Protein AF-A0A7S2UPM8-F1 (afdb_monomer_lite)

Secondary structure (DSSP, 8-state):
--------SPPHHHHHHHHHHHS-HHHHHHHHHHHHHHHHSPPPHHHHHHHHHHHHH--SSS-HHHHHHHHHHHH-TTHHIIIIIHHHHHHHHHHHHHHT-

Structure (mmCIF, N/CA/C/O backbone):
data_AF-A0A7S2UPM8-F1
#
_entry.id   AF-A0A7S2UPM8-F1
#
loop_
_atom_site.group_PDB
_atom_site.id
_atom_site.type_symbol
_atom_site.label_atom_id
_atom_site.label_alt_id
_atom_site.label_comp_id
_atom_site.label_asym_id
_atom_site.label_entity_id
_atom_site.label_seq_id
_atom_site.pdbx_PDB_ins_code
_atom_site.Cartn_x
_atom_site.Cartn_y
_atom_site.Cartn_z
_atom_site.occupancy
_atom_site.B_iso_or_equiv
_atom_site.auth_seq_id
_atom_site.auth_comp_id
_atom_site.auth_asym_id
_atom_site.auth_atom_id
_atom_site.pdbx_PDB_model_num
ATOM 1 N N . GLU A 1 1 ? -9.040 -16.942 32.315 1.00 53.97 1 GLU A N 1
ATOM 2 C CA . GLU A 1 1 ? -9.659 -15.825 31.567 1.00 53.97 1 GLU A CA 1
ATOM 3 C C . GLU A 1 1 ? -9.701 -16.189 30.084 1.00 53.97 1 GLU A C 1
ATOM 5 O O . GLU A 1 1 ? -8.779 -16.852 29.622 1.00 53.97 1 GLU A O 1
ATOM 10 N N . LYS A 1 2 ? -10.781 -15.872 29.354 1.00 73.38 2 LYS A N 1
ATOM 11 C CA . LYS A 1 2 ? -10.902 -16.185 27.916 1.00 73.38 2 LYS A CA 1
ATOM 12 C C . LYS A 1 2 ? -10.406 -14.988 27.106 1.00 73.38 2 LYS A C 1
ATOM 14 O O . LYS A 1 2 ? -11.074 -13.963 27.075 1.00 73.38 2 LYS A O 1
ATOM 19 N N . CYS A 1 3 ? -9.247 -15.123 26.468 1.00 83.62 3 CYS A N 1
ATOM 20 C CA . CYS A 1 3 ? -8.741 -14.121 25.534 1.00 83.62 3 CYS A CA 1
ATOM 21 C C . CYS A 1 3 ? -9.481 -14.273 24.196 1.00 83.62 3 CYS A C 1
ATOM 23 O O . CYS A 1 3 ? -9.445 -15.347 23.591 1.00 83.62 3 CYS A O 1
ATOM 25 N N . VAL A 1 4 ? -10.197 -13.234 23.761 1.00 83.94 4 VAL A N 1
ATOM 26 C CA . VAL A 1 4 ? -10.935 -13.239 22.491 1.00 83.94 4 VAL A CA 1
ATOM 27 C C . VAL A 1 4 ? -10.033 -12.655 21.412 1.00 83.94 4 VAL A C 1
ATOM 29 O O . VAL A 1 4 ? -9.699 -11.474 21.439 1.00 83.94 4 VAL A O 1
ATOM 32 N N . VAL A 1 5 ? -9.635 -13.492 20.457 1.00 88.25 5 VAL A N 1
ATOM 33 C CA . VAL A 1 5 ? -8.863 -13.063 19.287 1.00 88.25 5 VAL A CA 1
ATOM 34 C C . VAL A 1 5 ? -9.834 -12.746 18.158 1.00 88.25 5 VAL A C 1
ATOM 36 O O . VAL A 1 5 ? -10.661 -13.582 17.792 1.00 88.25 5 VAL A O 1
ATOM 39 N N . VAL A 1 6 ? -9.722 -11.546 17.590 1.00 88.06 6 VAL A N 1
ATOM 40 C CA . VAL A 1 6 ? -10.534 -11.112 16.450 1.00 88.06 6 VAL A CA 1
ATOM 41 C C . VAL A 1 6 ? -9.621 -10.663 15.321 1.00 88.06 6 VAL A C 1
ATOM 43 O O . VAL A 1 6 ? -8.678 -9.904 15.528 1.00 88.06 6 VAL A O 1
ATOM 46 N N . LEU A 1 7 ? -9.933 -11.102 14.104 1.00 89.38 7 LEU A N 1
ATOM 47 C CA . LEU A 1 7 ? -9.321 -10.566 12.894 1.00 89.38 7 LEU A CA 1
ATOM 48 C C . LEU A 1 7 ? -9.909 -9.172 12.631 1.00 89.38 7 LEU A C 1
ATOM 50 O O . LEU A 1 7 ? -11.082 -9.038 12.277 1.00 89.38 7 LEU A O 1
ATOM 54 N N . GLY A 1 8 ? -9.102 -8.139 12.876 1.00 89.62 8 GLY A N 1
ATOM 55 C CA . GLY A 1 8 ? -9.504 -6.734 12.748 1.00 89.62 8 GLY A CA 1
ATOM 56 C C . GLY A 1 8 ? -9.486 -6.188 11.317 1.00 89.62 8 GLY A C 1
ATOM 57 O O . GLY A 1 8 ? -10.076 -5.140 11.061 1.00 89.62 8 GLY A O 1
ATOM 58 N N . ASP A 1 9 ? -8.830 -6.885 10.387 1.00 92.81 9 ASP A N 1
ATOM 59 C CA . ASP A 1 9 ? -8.681 -6.426 9.005 1.00 92.81 9 ASP A CA 1
ATOM 60 C C . ASP A 1 9 ? -9.928 -6.717 8.152 1.00 92.81 9 ASP A C 1
ATOM 62 O O . ASP A 1 9 ? -10.756 -7.586 8.454 1.00 92.81 9 ASP A O 1
ATOM 66 N N . ARG A 1 10 ? -10.074 -5.973 7.055 1.00 93.25 10 ARG A N 1
ATOM 67 C CA . ARG A 1 10 ? -11.119 -6.209 6.062 1.00 93.25 10 ARG A CA 1
ATOM 68 C C . ARG A 1 10 ? -10.726 -7.342 5.111 1.00 93.25 10 ARG A C 1
ATOM 70 O O . ARG A 1 10 ? -9.561 -7.471 4.743 1.00 93.25 10 ARG A O 1
ATO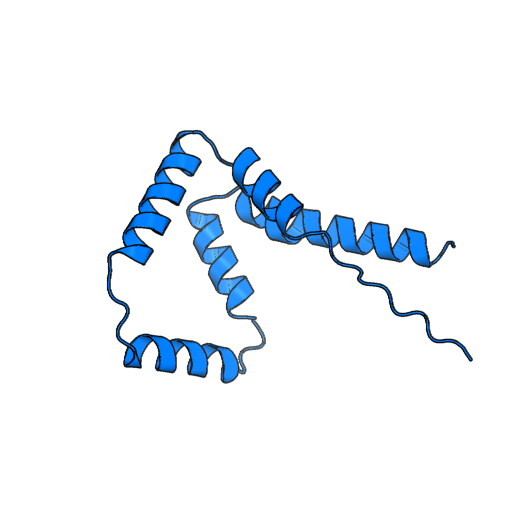M 77 N N . PRO A 1 11 ? -11.701 -8.112 4.599 1.00 94.06 11 PRO A N 1
ATOM 78 C CA . PRO A 1 11 ? -11.446 -9.087 3.547 1.00 94.06 11 PRO A CA 1
ATOM 79 C C . PRO A 1 11 ? -10.714 -8.469 2.344 1.00 94.06 11 PRO A C 1
ATOM 81 O O . PRO A 1 11 ? -11.205 -7.511 1.740 1.00 94.06 11 PRO A O 1
ATOM 84 N N . VAL A 1 12 ? -9.589 -9.066 1.932 1.00 91.88 12 VAL A N 1
ATOM 85 C CA . VAL A 1 12 ? -8.745 -8.569 0.822 1.00 91.88 12 VAL A CA 1
ATOM 86 C C . VAL A 1 12 ? -9.522 -8.370 -0.485 1.00 91.88 12 VAL A C 1
ATOM 88 O O . VAL A 1 12 ? -9.267 -7.429 -1.234 1.00 91.88 12 VAL A O 1
ATOM 91 N N . ARG A 1 13 ? -10.549 -9.194 -0.730 1.00 95.00 13 ARG A N 1
ATOM 92 C CA . ARG A 1 13 ? -11.454 -9.061 -1.880 1.00 95.00 13 ARG A CA 1
ATOM 93 C C . ARG A 1 13 ? -12.103 -7.676 -1.948 1.00 95.00 13 ARG A C 1
ATOM 95 O O . ARG A 1 13 ? -12.242 -7.132 -3.038 1.00 95.00 13 ARG A O 1
ATOM 102 N N . ILE A 1 14 ? -12.492 -7.105 -0.808 1.00 94.44 14 ILE A N 1
ATOM 103 C CA . ILE A 1 14 ? -13.111 -5.774 -0.752 1.00 94.44 14 ILE A CA 1
ATOM 104 C C . ILE A 1 14 ? -12.090 -4.715 -1.168 1.00 94.44 14 ILE A C 1
ATOM 106 O O . ILE A 1 14 ? -12.416 -3.863 -1.991 1.00 94.44 14 ILE A O 1
ATOM 110 N N . THR A 1 15 ? -10.850 -4.815 -0.677 1.00 94.12 15 THR A N 1
ATOM 111 C CA . THR A 1 15 ? -9.744 -3.942 -1.094 1.00 94.12 15 THR A CA 1
ATOM 112 C C . THR A 1 15 ? -9.554 -3.984 -2.607 1.00 94.12 15 THR A C 1
ATOM 114 O O . THR A 1 15 ? -9.583 -2.942 -3.253 1.00 94.12 15 THR A O 1
ATOM 117 N N . LEU A 1 16 ? -9.418 -5.179 -3.187 1.00 92.62 16 LEU A N 1
ATOM 118 C CA . LEU A 1 16 ? -9.157 -5.347 -4.620 1.00 92.62 16 LEU A CA 1
ATOM 119 C C . LEU A 1 16 ? -10.302 -4.816 -5.488 1.00 92.62 16 LEU A C 1
ATOM 121 O O . LEU A 1 16 ? -10.060 -4.140 -6.485 1.00 92.62 16 LEU A O 1
ATOM 125 N N . VAL A 1 17 ? -11.553 -5.066 -5.091 1.00 95.25 17 VAL A N 1
ATOM 126 C CA . VAL A 1 17 ? -12.727 -4.541 -5.803 1.00 95.25 17 VAL A CA 1
ATOM 127 C C . VAL A 1 17 ? -12.775 -3.016 -5.731 1.00 95.25 17 VAL A C 1
ATOM 129 O O . VAL A 1 17 ? -13.031 -2.377 -6.748 1.00 95.25 17 VAL A O 1
ATOM 132 N N . ARG A 1 18 ? -12.493 -2.414 -4.570 1.00 94.38 18 ARG A N 1
ATOM 133 C CA . ARG A 1 18 ? -12.472 -0.952 -4.437 1.00 94.38 18 ARG A CA 1
ATOM 134 C C . ARG A 1 18 ? -11.321 -0.314 -5.200 1.00 94.38 18 ARG A C 1
ATOM 136 O O . ARG A 1 18 ? -11.526 0.721 -5.824 1.00 94.38 18 ARG A O 1
ATOM 143 N N . VAL A 1 19 ? -10.148 -0.947 -5.218 1.00 92.94 19 VAL A N 1
ATOM 144 C CA . VAL A 1 19 ? -9.024 -0.518 -6.059 1.00 92.94 19 VAL A CA 1
ATOM 145 C C . VAL A 1 19 ? -9.454 -0.548 -7.520 1.00 92.94 19 VAL A C 1
ATOM 147 O O . VAL A 1 19 ? -9.311 0.442 -8.224 1.00 92.94 19 VAL A O 1
ATOM 150 N N . TRP A 1 20 ? -10.066 -1.643 -7.970 1.00 93.75 20 TRP A N 1
ATOM 151 C CA . TRP A 1 20 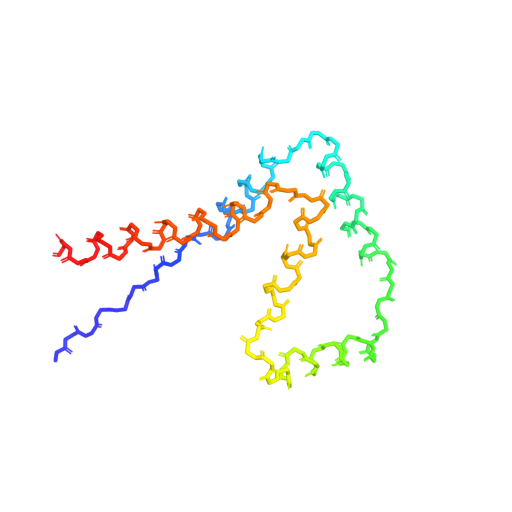? -10.558 -1.748 -9.339 1.00 93.75 20 TRP A CA 1
ATOM 152 C C . TRP A 1 20 ? -11.594 -0.668 -9.675 1.00 93.75 20 TRP A C 1
ATOM 154 O O . TRP A 1 20 ? -11.546 -0.066 -10.745 1.00 93.75 20 TRP A O 1
ATOM 164 N N . GLN A 1 21 ? -12.529 -0.398 -8.766 1.00 94.25 21 GLN A N 1
ATOM 165 C CA . GLN A 1 21 ? -13.572 0.611 -8.953 1.00 94.25 21 GLN A CA 1
ATOM 166 C C . GLN A 1 21 ? -13.038 2.048 -8.902 1.00 94.25 21 GLN A C 1
ATOM 168 O O . GLN A 1 21 ? -13.595 2.904 -9.585 1.00 94.25 21 GLN A O 1
ATOM 173 N N . SER A 1 22 ? -11.968 2.315 -8.147 1.00 92.50 22 SER A N 1
ATOM 174 C CA . SER A 1 22 ? -11.389 3.657 -8.018 1.00 92.50 22 SER A CA 1
ATOM 175 C C . SER A 1 22 ? -10.572 4.090 -9.240 1.00 92.50 22 SER A C 1
ATOM 177 O O . SER A 1 22 ? -10.294 5.277 -9.403 1.00 92.50 22 SER A O 1
ATOM 179 N N . LEU A 1 23 ? -10.191 3.148 -10.106 1.00 92.62 23 LEU A N 1
ATOM 180 C CA . LEU A 1 23 ? -9.429 3.416 -11.322 1.00 92.62 23 LEU A CA 1
ATOM 181 C C . LEU A 1 23 ? -10.325 3.879 -12.481 1.00 92.62 23 LEU A C 1
ATOM 183 O O . LEU A 1 23 ? -11.394 3.318 -12.747 1.00 92.62 23 LEU A O 1
ATOM 187 N N . SER A 1 24 ? -9.826 4.853 -13.247 1.00 91.06 24 SER A N 1
ATOM 188 C CA . SER A 1 24 ? -10.403 5.233 -14.541 1.00 91.06 24 SER A CA 1
ATOM 189 C C . SER A 1 24 ? -10.275 4.092 -15.558 1.00 91.06 24 SER A C 1
ATOM 191 O O . SER A 1 24 ? -9.505 3.150 -15.362 1.00 91.06 24 SER A O 1
ATOM 193 N N . TRP A 1 25 ? -11.003 4.172 -16.677 1.00 91.94 25 TRP A N 1
ATOM 194 C CA . TRP A 1 25 ? -10.902 3.168 -17.746 1.00 91.94 25 TRP A CA 1
ATOM 195 C C . TRP A 1 25 ? -9.451 2.990 -18.233 1.00 91.94 25 TRP A C 1
ATOM 197 O O . TRP A 1 25 ? -8.950 1.869 -18.286 1.00 91.94 25 TRP A O 1
ATOM 207 N N . PHE A 1 26 ? -8.731 4.096 -18.447 1.00 90.81 26 PHE A N 1
ATOM 208 C CA . PHE A 1 26 ? -7.306 4.069 -18.793 1.00 90.81 26 PHE A CA 1
ATOM 209 C C . PHE A 1 26 ? -6.436 3.467 -17.686 1.00 90.81 26 PHE A C 1
ATOM 211 O O . PHE A 1 26 ? -5.520 2.700 -17.976 1.00 90.81 26 PHE A O 1
ATOM 218 N N . GLY A 1 27 ? -6.732 3.773 -16.418 1.00 90.31 27 GLY A N 1
ATOM 219 C CA . GLY A 1 27 ? -6.027 3.189 -15.278 1.00 90.31 27 GLY A CA 1
ATOM 220 C C . GLY A 1 27 ? -6.179 1.667 -15.218 1.00 90.31 27 GLY A C 1
ATOM 221 O O . GLY A 1 27 ? -5.195 0.959 -15.020 1.00 90.31 27 GLY A O 1
ATOM 222 N N . LYS A 1 28 ? -7.386 1.154 -15.479 1.00 92.50 28 LYS A N 1
ATOM 223 C CA . LYS A 1 28 ? -7.662 -0.290 -15.556 1.00 92.50 28 LYS A CA 1
ATOM 224 C C . LYS A 1 28 ? -6.872 -0.954 -16.680 1.00 92.50 28 LYS A C 1
ATOM 226 O O . LYS A 1 28 ? -6.207 -1.956 -16.436 1.00 92.50 28 LYS A O 1
ATOM 231 N N . CYS A 1 29 ? -6.889 -0.380 -17.885 1.00 94.12 29 CYS A N 1
ATOM 232 C CA . CYS A 1 29 ? -6.111 -0.897 -19.013 1.00 94.12 29 CYS A CA 1
ATOM 233 C C . CYS A 1 29 ? -4.607 -0.899 -18.711 1.00 94.12 29 CYS A C 1
ATOM 235 O O . CYS A 1 29 ? -3.943 -1.907 -18.934 1.00 94.12 29 CYS A O 1
ATOM 237 N N . LYS A 1 30 ? -4.077 0.193 -18.145 1.00 91.31 30 LYS A N 1
ATOM 238 C CA . LYS A 1 30 ? -2.666 0.297 -17.754 1.00 91.31 30 LYS A CA 1
ATOM 239 C C . LYS A 1 30 ? -2.282 -0.762 -16.721 1.00 91.31 30 LYS A C 1
ATOM 241 O O . LYS A 1 30 ? -1.263 -1.422 -16.888 1.00 91.31 30 LYS A O 1
ATOM 246 N N . LEU A 1 31 ? -3.104 -0.949 -15.687 1.00 90.12 31 LEU A N 1
ATOM 247 C CA . LEU A 1 31 ? -2.866 -1.955 -14.653 1.00 90.12 31 LEU A CA 1
ATOM 248 C C . LEU A 1 31 ? -2.842 -3.371 -15.242 1.00 90.12 31 LEU A C 1
ATOM 250 O O . LEU A 1 31 ? -1.923 -4.131 -14.952 1.00 90.12 31 LEU A O 1
ATOM 254 N N . LEU A 1 32 ? -3.812 -3.711 -16.097 1.00 92.25 32 LEU A N 1
ATOM 255 C CA . LEU A 1 32 ? -3.853 -5.014 -16.763 1.00 92.25 32 LEU A CA 1
ATOM 256 C C . LEU A 1 32 ? -2.616 -5.249 -17.632 1.00 92.25 32 LEU A C 1
ATOM 258 O O . LEU A 1 32 ? -2.017 -6.315 -17.551 1.00 92.25 32 LEU A O 1
ATOM 262 N N . LEU A 1 33 ? -2.204 -4.256 -18.425 1.00 91.88 33 LEU A N 1
ATOM 263 C CA . LEU A 1 33 ? -1.006 -4.361 -19.259 1.00 91.88 33 LEU A CA 1
ATOM 264 C C . LEU A 1 33 ? 0.259 -4.556 -18.419 1.00 91.88 33 LEU A C 1
ATOM 266 O O . LEU A 1 33 ? 1.073 -5.410 -18.755 1.00 91.88 33 LEU A O 1
ATOM 270 N N . CYS A 1 34 ? 0.405 -3.821 -17.313 1.00 87.81 34 CYS A N 1
ATOM 271 C CA . CYS A 1 34 ? 1.522 -4.009 -16.387 1.00 87.81 34 CYS A CA 1
ATOM 272 C C . CYS A 1 34 ? 1.539 -5.423 -15.794 1.00 87.81 34 CYS A C 1
ATOM 274 O O . CYS A 1 34 ? 2.585 -6.061 -15.802 1.00 87.81 34 CYS A O 1
ATOM 276 N N . LEU A 1 35 ? 0.394 -5.933 -15.327 1.00 88.25 35 LEU A N 1
ATOM 277 C CA . LEU A 1 35 ? 0.302 -7.284 -14.763 1.00 88.25 35 LEU A CA 1
ATOM 278 C C . LEU A 1 35 ? 0.62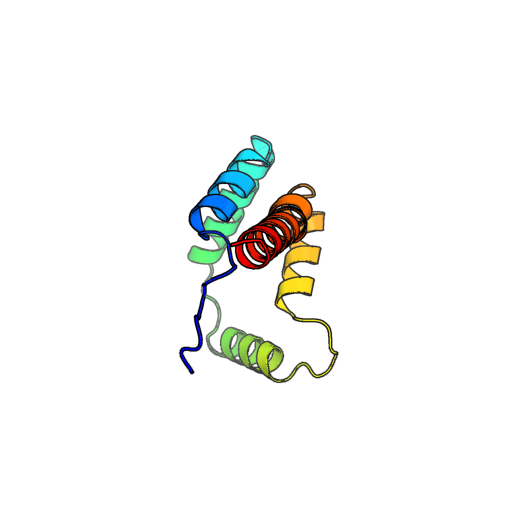4 -8.363 -15.804 1.00 88.25 35 LEU A C 1
ATOM 280 O O . LEU A 1 35 ? 1.378 -9.288 -15.516 1.00 88.25 35 LEU A O 1
ATOM 284 N N . LEU A 1 36 ? 0.105 -8.223 -17.027 1.00 91.50 36 LEU A N 1
ATOM 285 C CA . LEU A 1 36 ? 0.410 -9.135 -18.129 1.00 91.50 36 LEU A CA 1
ATOM 286 C C . LEU A 1 36 ? 1.899 -9.105 -18.480 1.00 91.50 36 LEU A C 1
ATOM 288 O O . LEU A 1 36 ? 2.509 -10.156 -18.655 1.00 91.50 36 LEU A O 1
ATOM 292 N N . TRP A 1 37 ? 2.501 -7.915 -18.526 1.00 88.81 37 TRP A N 1
ATOM 293 C CA . TRP A 1 37 ? 3.935 -7.759 -18.751 1.00 88.81 37 TRP A CA 1
ATOM 294 C C . TRP A 1 37 ? 4.756 -8.457 -17.660 1.00 88.81 37 TRP A C 1
ATOM 296 O O . TRP A 1 37 ? 5.687 -9.196 -17.974 1.00 88.81 37 TRP A O 1
ATOM 306 N N . SER A 1 38 ? 4.370 -8.301 -16.390 1.00 83.31 38 SER A N 1
ATOM 307 C CA . SER A 1 38 ? 5.007 -8.987 -15.260 1.00 83.31 38 SER A CA 1
ATOM 308 C C . SER A 1 38 ? 4.914 -10.512 -15.342 1.00 83.31 38 SER A C 1
ATOM 310 O O . SER A 1 38 ? 5.816 -11.189 -14.863 1.00 83.31 38 SER A O 1
ATOM 312 N N . CYS A 1 39 ? 3.862 -11.069 -15.948 1.00 84.38 39 CYS A N 1
ATOM 313 C CA . CYS A 1 39 ? 3.749 -12.516 -16.153 1.00 84.38 39 CYS A CA 1
ATOM 314 C C . CYS A 1 39 ? 4.625 -13.038 -17.302 1.00 84.38 39 CYS A C 1
ATOM 316 O O . CYS A 1 39 ? 5.005 -14.206 -17.289 1.00 84.38 39 CYS A O 1
ATOM 318 N N . ILE A 1 40 ? 4.906 -12.208 -18.310 1.00 86.38 40 ILE A N 1
ATOM 319 C CA . ILE A 1 40 ? 5.625 -12.616 -19.528 1.00 86.38 40 ILE A CA 1
ATOM 320 C C . ILE A 1 40 ? 7.139 -12.429 -19.372 1.00 86.38 40 ILE A C 1
ATOM 322 O O . ILE A 1 40 ? 7.913 -13.195 -19.943 1.00 86.38 40 ILE A O 1
ATOM 326 N N . VAL A 1 41 ? 7.577 -11.428 -18.605 1.00 81.75 41 VAL A N 1
ATOM 327 C CA . VAL A 1 41 ? 9.002 -11.180 -18.363 1.00 81.75 41 VAL A CA 1
ATOM 328 C C . VAL A 1 41 ? 9.521 -12.143 -17.290 1.00 81.75 41 VAL A C 1
ATOM 330 O O . VAL A 1 41 ? 9.101 -12.044 -16.136 1.00 81.75 41 VAL A O 1
ATOM 333 N N . PRO A 1 42 ? 10.456 -13.056 -17.618 1.00 71.94 42 PRO A N 1
ATOM 334 C CA . PRO A 1 42 ? 11.035 -13.944 -16.623 1.00 71.94 42 PRO A CA 1
ATOM 335 C C . PRO A 1 42 ? 11.880 -13.130 -15.641 1.00 71.94 42 PRO A C 1
ATOM 337 O O . PRO A 1 42 ? 12.886 -12.521 -16.010 1.00 71.94 42 PRO A O 1
ATOM 340 N N . VAL A 1 43 ? 11.477 -13.125 -14.372 1.00 72.50 43 VAL A N 1
ATOM 341 C CA . VAL A 1 43 ? 12.289 -12.558 -13.292 1.00 72.50 43 VAL A CA 1
ATOM 342 C C . VAL A 1 43 ? 13.429 -13.534 -13.004 1.00 72.50 43 VAL A C 1
ATOM 344 O O . VAL A 1 43 ? 13.193 -14.705 -12.706 1.00 72.50 43 VAL A O 1
ATOM 347 N N . SER A 1 44 ? 14.675 -13.065 -13.109 1.00 80.56 44 SER A N 1
ATOM 348 C CA . SER A 1 44 ? 15.851 -13.850 -12.714 1.00 80.56 44 SER A CA 1
ATOM 349 C C . SER A 1 44 ? 15.720 -14.265 -11.248 1.00 80.56 44 SER A C 1
ATOM 351 O O . SER A 1 44 ? 15.488 -13.418 -10.386 1.00 80.56 44 SER A O 1
ATOM 353 N N . SER A 1 45 ? 15.906 -15.553 -10.948 1.00 77.62 45 SER A N 1
ATOM 354 C CA . SER A 1 45 ? 15.816 -16.083 -9.580 1.00 77.62 45 SER A CA 1
ATOM 355 C C . SER A 1 45 ? 16.762 -15.372 -8.609 1.00 77.62 45 SER A C 1
ATOM 357 O O . SER A 1 45 ? 16.393 -15.132 -7.465 1.00 77.62 45 SER A O 1
ATOM 359 N N . LYS A 1 46 ? 17.942 -14.957 -9.088 1.00 80.88 46 LYS A N 1
ATOM 360 C CA . LYS A 1 46 ? 18.900 -14.162 -8.306 1.00 80.88 46 LYS A CA 1
ATOM 361 C C . LYS A 1 46 ? 18.347 -12.784 -7.943 1.00 80.88 46 LYS A C 1
ATOM 363 O O . LYS A 1 46 ? 18.429 -12.389 -6.790 1.00 80.88 46 LYS A O 1
ATOM 368 N N . ALA A 1 47 ? 17.717 -12.103 -8.899 1.00 80.00 47 ALA A N 1
ATOM 369 C CA . ALA A 1 47 ? 17.131 -10.783 -8.670 1.00 80.00 47 ALA A CA 1
ATOM 370 C C . ALA A 1 47 ? 15.937 -10.843 -7.704 1.00 80.00 47 ALA A C 1
ATOM 372 O O . ALA A 1 47 ? 15.754 -9.944 -6.889 1.00 80.00 47 ALA A O 1
ATOM 373 N N . LEU A 1 48 ? 15.137 -11.915 -7.764 1.00 79.69 48 LEU A N 1
ATOM 374 C CA . LEU A 1 48 ? 14.046 -12.130 -6.812 1.00 79.69 48 LEU A CA 1
ATOM 375 C C . LEU A 1 48 ? 14.577 -12.361 -5.393 1.00 79.69 48 LEU A C 1
ATOM 377 O O . LEU A 1 48 ? 14.026 -11.818 -4.440 1.00 79.69 48 LEU A O 1
ATOM 381 N N . GLN A 1 49 ? 15.642 -13.151 -5.259 1.00 81.44 49 GLN A N 1
ATOM 382 C CA . GLN A 1 49 ? 16.230 -13.464 -3.963 1.00 81.44 49 GLN A CA 1
ATOM 383 C C . GLN A 1 49 ? 16.899 -12.238 -3.331 1.00 81.44 49 GLN A C 1
ATOM 385 O O . GLN A 1 49 ? 16.621 -11.933 -2.179 1.00 81.44 49 GLN A O 1
ATOM 390 N N . GLU A 1 50 ? 17.657 -11.462 -4.109 1.00 81.81 50 GLU A N 1
ATOM 391 C CA . GLU A 1 50 ? 18.210 -10.173 -3.669 1.00 81.81 50 GLU A CA 1
ATOM 392 C C . GLU A 1 50 ? 17.108 -9.190 -3.241 1.00 81.81 50 GLU A C 1
ATOM 394 O O . GLU A 1 50 ? 17.238 -8.498 -2.230 1.00 81.81 50 GLU A O 1
ATOM 399 N N . TRP A 1 51 ? 15.985 -9.153 -3.969 1.00 77.06 51 TRP A N 1
ATOM 400 C CA . TRP A 1 51 ? 14.838 -8.328 -3.596 1.00 77.06 51 TRP A CA 1
ATOM 401 C C . TRP A 1 51 ? 14.191 -8.795 -2.284 1.00 77.06 51 TRP A C 1
ATOM 403 O O . TRP A 1 51 ? 13.907 -7.965 -1.420 1.00 77.06 51 TRP A O 1
ATOM 413 N N . MET A 1 52 ? 14.002 -10.105 -2.094 1.00 74.25 52 MET A N 1
ATOM 414 C CA . MET A 1 52 ? 13.462 -10.677 -0.854 1.00 74.25 52 MET A CA 1
ATOM 415 C C . MET A 1 52 ? 14.377 -10.432 0.348 1.00 74.25 52 MET A C 1
ATOM 417 O O . MET A 1 52 ? 13.890 -10.053 1.411 1.00 74.25 52 MET A O 1
ATOM 421 N N . ASP A 1 53 ? 15.686 -10.597 0.174 1.00 80.19 53 ASP A N 1
ATOM 422 C CA . ASP A 1 53 ? 16.665 -10.339 1.227 1.00 80.19 53 ASP A CA 1
ATOM 423 C C . ASP A 1 53 ? 16.671 -8.853 1.597 1.00 80.19 53 ASP A C 1
ATOM 425 O O . ASP A 1 53 ? 16.657 -8.519 2.779 1.00 80.19 53 ASP A O 1
ATOM 429 N N . SER A 1 54 ? 16.557 -7.945 0.619 1.00 74.75 54 SER A N 1
ATOM 430 C CA . SER A 1 54 ? 16.379 -6.517 0.913 1.00 74.75 54 SER A CA 1
ATOM 431 C C . SER A 1 54 ? 15.104 -6.252 1.725 1.00 74.75 54 SER A C 1
ATOM 433 O O . SER A 1 54 ? 15.103 -5.429 2.633 1.00 74.75 54 SER A O 1
ATOM 435 N N . LEU A 1 55 ? 14.024 -6.993 1.468 1.00 69.81 55 LEU A N 1
ATOM 436 C CA . LEU A 1 55 ? 12.743 -6.868 2.169 1.00 69.81 55 LEU A CA 1
ATOM 437 C C . LEU A 1 55 ? 12.849 -7.246 3.652 1.00 69.81 55 LEU A C 1
ATOM 439 O O . LEU A 1 55 ? 12.195 -6.624 4.484 1.00 69.81 55 LEU A O 1
ATOM 443 N N . LEU A 1 56 ? 13.675 -8.247 3.965 1.00 68.88 56 LEU A N 1
ATOM 444 C CA . LEU A 1 56 ? 13.906 -8.750 5.321 1.00 68.88 56 LEU A CA 1
ATOM 445 C C . LEU A 1 56 ? 14.992 -7.971 6.078 1.00 68.88 56 LEU A C 1
ATOM 447 O O . LEU A 1 56 ? 14.945 -7.917 7.304 1.00 68.88 56 LEU A O 1
ATOM 451 N N . LEU A 1 57 ? 15.965 -7.396 5.363 1.00 68.50 57 LEU A N 1
ATOM 452 C CA . LEU A 1 57 ? 17.150 -6.742 5.933 1.00 68.50 57 LEU A CA 1
ATOM 453 C C . LEU A 1 57 ? 17.044 -5.211 6.028 1.00 68.50 57 LEU A C 1
ATOM 455 O O . LEU A 1 57 ? 17.929 -4.587 6.608 1.00 68.50 57 LEU A O 1
ATOM 459 N N . ASN A 1 58 ? 16.006 -4.589 5.458 1.00 57.28 58 ASN A N 1
ATOM 460 C CA . ASN A 1 58 ? 15.817 -3.140 5.550 1.00 57.28 58 ASN A CA 1
ATOM 461 C C . ASN A 1 58 ? 15.531 -2.710 7.005 1.00 57.28 58 ASN A C 1
ATOM 463 O O . ASN A 1 58 ? 14.417 -2.861 7.501 1.00 57.28 58 ASN A O 1
ATOM 467 N N . ASP A 1 59 ? 16.542 -2.116 7.643 1.00 52.88 59 ASP A N 1
ATOM 468 C CA . ASP A 1 59 ? 16.542 -1.559 9.011 1.00 52.88 59 ASP A CA 1
ATOM 469 C C . ASP A 1 59 ? 16.029 -0.094 9.056 1.00 52.88 59 ASP A C 1
ATOM 471 O O . ASP A 1 59 ? 15.941 0.539 10.104 1.00 52.88 59 ASP A O 1
ATOM 475 N N . ASP A 1 60 ? 15.645 0.466 7.900 1.00 54.59 60 ASP A N 1
ATOM 476 C CA . ASP A 1 60 ? 15.303 1.889 7.720 1.00 54.59 60 ASP A CA 1
ATOM 477 C C . ASP A 1 60 ? 13.947 2.314 8.333 1.00 54.59 60 ASP A C 1
ATOM 479 O O . ASP A 1 60 ? 13.480 3.432 8.107 1.00 54.59 60 ASP A O 1
ATOM 483 N N . GLY A 1 61 ? 13.248 1.435 9.055 1.00 54.38 61 GLY A N 1
ATOM 484 C CA . GLY A 1 61 ? 11.952 1.710 9.700 1.00 54.38 61 GLY A CA 1
ATOM 485 C C . GLY A 1 61 ? 10.764 1.960 8.753 1.00 54.38 61 GLY A C 1
ATOM 486 O O . GLY A 1 61 ? 9.614 1.927 9.189 1.00 54.38 61 GLY A O 1
ATOM 487 N N . VAL A 1 62 ? 11.003 2.174 7.454 1.00 57.16 62 VAL A N 1
ATOM 488 C CA . VAL A 1 62 ? 9.963 2.350 6.433 1.00 57.16 62 VAL A CA 1
ATOM 489 C C . VAL A 1 62 ? 9.773 1.045 5.664 1.00 57.16 62 VAL A C 1
ATOM 491 O O . VAL A 1 62 ? 10.574 0.705 4.793 1.00 57.16 62 VAL A O 1
ATOM 494 N N . ASP A 1 63 ? 8.673 0.359 5.969 1.00 70.62 63 ASP A N 1
ATOM 495 C CA . ASP A 1 63 ? 8.207 -0.868 5.317 1.00 70.62 63 ASP A CA 1
ATOM 496 C C . ASP A 1 63 ? 8.272 -0.764 3.775 1.00 70.62 63 ASP A C 1
ATOM 498 O O . ASP A 1 63 ? 7.700 0.151 3.165 1.00 70.62 63 ASP A O 1
ATOM 502 N N . LEU A 1 64 ? 8.973 -1.705 3.127 1.00 73.00 64 LEU A N 1
ATOM 503 C CA . LEU A 1 64 ? 9.130 -1.765 1.668 1.00 73.00 64 LEU A CA 1
ATOM 504 C C . LEU A 1 64 ? 7.769 -1.824 0.955 1.00 73.00 64 LEU A C 1
ATOM 506 O O . LEU A 1 64 ? 7.622 -1.288 -0.148 1.00 73.00 64 LEU A O 1
ATOM 510 N N . LEU A 1 65 ? 6.752 -2.425 1.581 1.00 73.81 65 LEU A N 1
ATOM 511 C CA . LEU A 1 65 ? 5.392 -2.436 1.042 1.00 73.81 65 LEU A CA 1
ATOM 512 C C . LEU A 1 65 ? 4.820 -1.021 0.963 1.00 73.81 65 LEU A C 1
ATOM 514 O O . LEU A 1 65 ? 4.212 -0.654 -0.041 1.00 73.81 65 LEU A O 1
ATOM 518 N N . THR A 1 66 ? 5.076 -0.198 1.979 1.00 78.62 66 THR A N 1
ATOM 519 C CA . THR A 1 66 ? 4.648 1.204 2.004 1.00 78.62 66 THR A CA 1
ATOM 520 C C . THR A 1 66 ? 5.354 2.012 0.915 1.00 78.62 66 THR A C 1
ATOM 522 O O . THR A 1 66 ? 4.697 2.769 0.200 1.00 78.62 66 THR A O 1
ATOM 525 N N . LYS A 1 67 ? 6.664 1.800 0.707 1.00 81.44 67 LYS A N 1
ATOM 526 C CA . LYS A 1 67 ? 7.407 2.410 -0.415 1.00 81.44 67 LYS A CA 1
ATOM 527 C C . LYS A 1 67 ? 6.834 1.980 -1.771 1.00 81.44 67 LYS A C 1
ATOM 529 O O . LYS A 1 67 ? 6.573 2.822 -2.624 1.00 81.44 67 LYS A O 1
ATOM 534 N N . SER A 1 68 ? 6.551 0.689 -1.938 1.00 82.31 68 SER A N 1
ATOM 535 C CA . SER A 1 68 ? 5.986 0.133 -3.176 1.00 82.31 68 SER A CA 1
ATOM 536 C C . SER A 1 68 ? 4.595 0.700 -3.481 1.00 82.31 68 SER A C 1
ATOM 538 O O . SER A 1 68 ? 4.291 1.036 -4.625 1.00 82.31 68 SER A O 1
ATOM 540 N N . ILE A 1 69 ? 3.753 0.862 -2.454 1.00 83.81 69 ILE A N 1
ATOM 541 C CA . ILE A 1 69 ? 2.442 1.513 -2.580 1.00 83.81 69 ILE A CA 1
ATOM 542 C C . ILE A 1 69 ? 2.605 2.993 -2.950 1.00 83.81 69 ILE A C 1
ATOM 544 O O . ILE A 1 69 ? 1.872 3.472 -3.813 1.00 83.81 69 ILE A O 1
ATOM 548 N N . ALA A 1 70 ? 3.567 3.705 -2.357 1.00 84.00 70 ALA A N 1
ATOM 549 C CA . ALA A 1 70 ? 3.847 5.104 -2.687 1.00 84.00 70 ALA A CA 1
ATOM 550 C C . ALA A 1 70 ? 4.346 5.280 -4.135 1.00 84.00 70 ALA A C 1
ATOM 552 O O . ALA A 1 70 ? 3.991 6.246 -4.810 1.00 84.00 70 ALA A O 1
ATOM 553 N N . ASP A 1 71 ? 5.125 4.333 -4.658 1.00 85.00 71 ASP A N 1
ATOM 554 C CA . ASP A 1 71 ? 5.529 4.343 -6.065 1.00 85.00 71 ASP A CA 1
ATOM 555 C C . ASP A 1 71 ? 4.360 4.035 -7.008 1.00 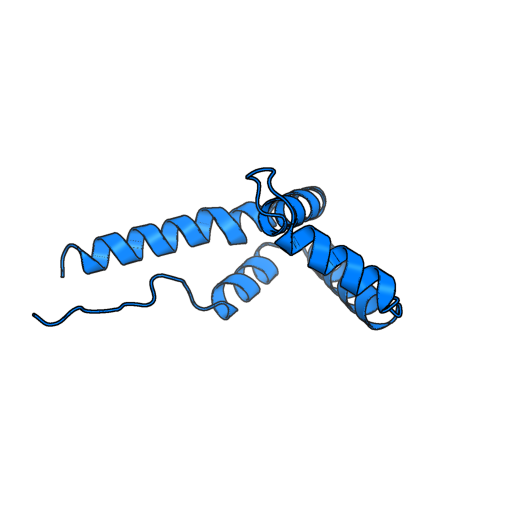85.00 71 ASP A C 1
ATOM 557 O O . ASP A 1 71 ? 4.217 4.676 -8.052 1.00 85.00 71 ASP A O 1
ATOM 561 N N . LEU A 1 72 ? 3.473 3.115 -6.623 1.00 84.19 72 LEU A N 1
ATOM 562 C CA . LEU A 1 72 ? 2.233 2.839 -7.349 1.00 84.19 72 LEU A CA 1
ATOM 563 C C . LEU A 1 72 ? 1.264 4.034 -7.330 1.00 84.19 72 LEU A C 1
ATOM 565 O O . LEU A 1 72 ? 0.596 4.284 -8.335 1.00 84.19 72 LEU A O 1
ATOM 569 N N . GLU A 1 73 ? 1.212 4.799 -6.238 1.00 86.38 73 GLU A N 1
ATOM 570 C CA . GLU A 1 73 ? 0.392 6.011 -6.099 1.00 86.38 73 GLU A CA 1
ATOM 571 C C . GLU A 1 73 ? 0.733 7.060 -7.165 1.00 86.38 73 GLU A C 1
ATOM 573 O O . GLU A 1 73 ? -0.172 7.677 -7.726 1.00 86.38 73 GLU A O 1
ATOM 578 N N . LYS A 1 74 ? 2.015 7.203 -7.532 1.00 87.00 74 LYS A N 1
ATOM 579 C CA . LYS A 1 74 ? 2.449 8.126 -8.600 1.00 87.00 74 LYS A CA 1
ATOM 580 C C . LYS A 1 74 ? 1.771 7.826 -9.939 1.00 87.00 74 LYS A C 1
ATOM 582 O O . LYS A 1 74 ? 1.535 8.732 -10.734 1.00 87.00 74 LYS A O 1
ATOM 587 N N . TYR A 1 75 ? 1.452 6.559 -10.199 1.00 85.31 75 TYR A N 1
ATOM 588 C CA . TYR A 1 75 ? 0.773 6.125 -11.420 1.00 85.31 75 TYR A CA 1
ATOM 589 C C . TYR A 1 75 ? -0.742 5.996 -11.259 1.00 85.31 75 TYR A C 1
ATOM 591 O O . TYR A 1 75 ? -1.472 6.118 -12.246 1.00 85.31 75 TYR A O 1
ATOM 599 N N . PHE A 1 76 ? -1.201 5.739 -10.038 1.00 87.69 76 PHE A N 1
ATOM 600 C CA . PHE A 1 76 ? -2.591 5.499 -9.682 1.00 87.69 76 PHE A CA 1
ATOM 601 C C . PHE A 1 76 ? -2.922 6.274 -8.395 1.00 87.69 76 PHE A C 1
ATOM 603 O O . PHE A 1 76 ? -2.936 5.694 -7.310 1.00 87.69 76 PHE A O 1
ATOM 610 N N . PRO A 1 77 ? -3.225 7.581 -8.475 1.00 83.69 77 PRO A N 1
ATOM 611 C CA . PRO A 1 77 ? -3.361 8.433 -7.286 1.00 83.69 77 PRO A CA 1
ATOM 612 C C . PRO A 1 77 ? -4.518 8.025 -6.357 1.00 83.69 77 PRO A C 1
ATOM 614 O O . PRO A 1 77 ? -4.553 8.401 -5.189 1.00 83.69 77 PRO A O 1
ATOM 617 N N . SER A 1 78 ? -5.475 7.228 -6.839 1.00 87.06 78 SER A N 1
ATOM 618 C CA . SER A 1 78 ? -6.565 6.681 -6.024 1.00 87.06 78 SER A CA 1
ATOM 619 C C . SER A 1 78 ? -6.165 5.466 -5.175 1.00 87.06 78 SER A C 1
ATOM 621 O O . SER A 1 78 ? -6.944 5.057 -4.313 1.00 87.06 78 SER A O 1
ATOM 623 N N . LEU A 1 79 ? -4.983 4.873 -5.396 1.00 89.12 79 LEU A N 1
ATOM 624 C CA . LEU A 1 79 ? -4.588 3.607 -4.771 1.00 89.12 79 LEU A CA 1
ATOM 625 C C . LEU A 1 79 ? -4.336 3.753 -3.268 1.00 89.12 79 LEU A C 1
ATOM 627 O O . LEU A 1 79 ? -4.858 2.955 -2.492 1.00 89.12 79 LEU A O 1
ATOM 631 N N . LYS A 1 80 ? -3.589 4.789 -2.858 1.00 89.31 80 LYS A N 1
ATOM 632 C CA . LYS A 1 80 ? -3.280 5.064 -1.445 1.00 89.31 80 LYS A CA 1
ATOM 633 C C . LYS A 1 80 ? -4.548 5.203 -0.614 1.00 89.31 80 LYS A C 1
ATOM 635 O O . LYS A 1 80 ? -4.675 4.537 0.408 1.00 89.31 80 LYS A O 1
ATOM 640 N N . ARG A 1 81 ? -5.511 5.990 -1.104 1.00 91.06 81 ARG A N 1
ATOM 641 C CA . ARG A 1 81 ? -6.802 6.189 -0.435 1.00 91.06 81 ARG A CA 1
ATOM 642 C C . ARG A 1 81 ? -7.490 4.861 -0.140 1.00 91.06 81 ARG A C 1
ATOM 644 O O . ARG A 1 81 ? -7.949 4.629 0.971 1.00 91.06 81 ARG A O 1
ATOM 651 N N . VAL A 1 82 ? -7.553 3.973 -1.132 1.00 91.94 82 VAL A N 1
ATOM 652 C CA . VAL A 1 82 ? -8.239 2.692 -0.959 1.00 91.94 82 VAL A CA 1
ATOM 653 C C . VAL A 1 82 ? -7.429 1.744 -0.080 1.00 91.94 82 VAL A C 1
ATOM 655 O O . VAL A 1 82 ? -8.001 1.126 0.812 1.00 91.94 82 VAL A O 1
ATOM 658 N N . ILE A 1 83 ? -6.129 1.576 -0.329 1.00 90.56 83 ILE A N 1
ATOM 659 C CA . ILE A 1 83 ? -5.305 0.552 0.336 1.00 90.56 83 ILE A CA 1
ATOM 660 C C . ILE A 1 83 ? -4.972 0.930 1.783 1.00 90.56 83 ILE A C 1
ATOM 662 O O . ILE A 1 83 ? -4.984 0.044 2.635 1.00 90.56 83 ILE A O 1
ATOM 666 N N . ILE A 1 84 ? -4.703 2.209 2.052 1.00 89.56 84 ILE A N 1
ATOM 667 C CA . ILE A 1 84 ? -4.283 2.712 3.364 1.00 89.56 84 ILE A CA 1
ATOM 668 C C . ILE A 1 84 ? -5.477 3.362 4.064 1.00 89.56 84 ILE A C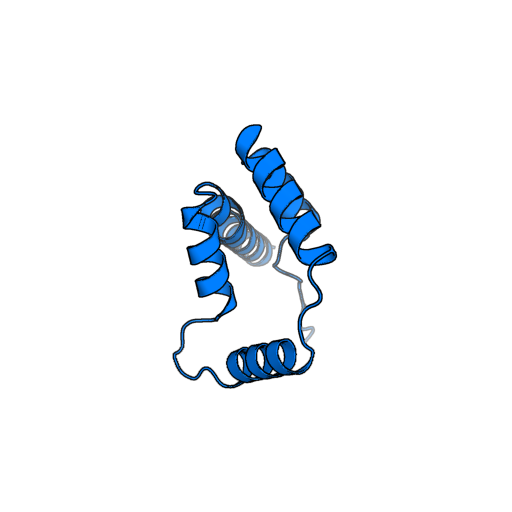 1
ATOM 670 O O . ILE A 1 84 ? -6.052 2.746 4.955 1.00 89.56 84 ILE A O 1
ATOM 674 N N . ASP A 1 85 ? -5.922 4.537 3.613 1.00 92.25 85 ASP A N 1
ATOM 675 C CA . ASP A 1 85 ? -6.869 5.364 4.381 1.00 92.25 85 ASP A CA 1
ATOM 676 C C . ASP A 1 85 ? -8.189 4.630 4.688 1.00 92.25 85 ASP A C 1
ATOM 678 O O . ASP A 1 85 ? -8.655 4.589 5.826 1.00 92.25 85 ASP A O 1
ATOM 682 N N . GLU A 1 86 ? -8.796 3.982 3.689 1.00 94.69 86 GLU A N 1
ATOM 683 C CA . GLU A 1 86 ? -10.034 3.225 3.895 1.00 94.69 86 GLU A CA 1
ATOM 684 C C . GLU A 1 86 ? -9.835 1.945 4.721 1.00 94.69 86 GLU A C 1
ATOM 686 O O . GLU A 1 86 ? -10.789 1.452 5.330 1.00 94.69 86 GLU A O 1
ATOM 691 N N . ARG A 1 87 ? -8.639 1.343 4.687 1.00 93.88 87 ARG A N 1
ATOM 692 C CA . ARG A 1 87 ? -8.321 0.159 5.498 1.00 93.88 87 ARG A CA 1
ATOM 693 C C . ARG A 1 87 ? -8.186 0.575 6.954 1.00 93.88 87 ARG A C 1
ATOM 695 O O . ARG A 1 87 ? -8.787 -0.058 7.815 1.00 93.88 87 ARG A O 1
ATOM 702 N N . ASP A 1 88 ? -7.472 1.662 7.206 1.00 93.88 88 ASP A N 1
ATOM 703 C CA . ASP A 1 88 ? -7.254 2.192 8.545 1.00 93.88 88 ASP A CA 1
ATOM 704 C C . ASP A 1 88 ? -8.578 2.662 9.163 1.00 93.88 88 ASP A C 1
ATOM 706 O O . ASP A 1 88 ? -8.861 2.358 10.324 1.00 93.88 88 ASP A O 1
ATOM 710 N N . LEU A 1 89 ? -9.464 3.277 8.368 1.00 95.06 89 LEU A N 1
ATOM 711 C CA . LEU A 1 89 ? -10.830 3.589 8.794 1.00 95.06 89 LEU A CA 1
ATOM 712 C C . LEU A 1 89 ? -11.627 2.323 9.147 1.00 95.06 89 LEU A C 1
ATOM 714 O O . LEU A 1 89 ? -12.277 2.279 10.189 1.00 95.06 89 LEU A O 1
ATOM 718 N N . TYR A 1 90 ? -11.564 1.280 8.313 1.00 95.12 90 TYR A N 1
ATOM 719 C CA . TYR A 1 90 ? -12.243 0.012 8.590 1.00 95.12 90 TYR A CA 1
ATOM 720 C C . TYR A 1 90 ? -11.742 -0.628 9.891 1.00 95.12 90 TYR A C 1
ATOM 722 O O . TYR A 1 90 ? -12.556 -1.028 10.724 1.00 95.12 90 TYR A O 1
ATOM 730 N N . MET A 1 91 ? -10.421 -0.696 10.084 1.00 94.44 91 MET A N 1
ATOM 731 C CA . MET A 1 91 ? -9.811 -1.248 11.298 1.00 94.44 91 MET A CA 1
ATOM 732 C C . MET A 1 91 ? -10.215 -0.437 12.533 1.00 94.44 91 MET A C 1
ATOM 734 O O . MET A 1 91 ? -10.602 -1.015 13.545 1.00 94.44 91 MET A O 1
ATOM 738 N N . SER A 1 92 ? -10.224 0.893 12.430 1.00 94.88 92 SER A N 1
ATOM 739 C CA . SER A 1 92 ? -10.647 1.790 13.513 1.00 94.88 92 SER A CA 1
ATOM 740 C C . SER A 1 92 ? -12.115 1.574 13.892 1.00 94.88 92 SER A C 1
ATOM 742 O O . SER A 1 92 ? -12.440 1.416 15.068 1.00 94.88 92 SER A O 1
ATOM 744 N N . CYS A 1 93 ? -13.010 1.485 12.902 1.00 94.19 93 CYS A N 1
ATOM 745 C CA . CYS A 1 93 ? -14.417 1.154 13.132 1.00 94.19 93 CYS A CA 1
ATOM 746 C C . CYS A 1 93 ? -14.585 -0.236 13.758 1.00 94.19 93 CYS A C 1
ATOM 748 O O . CYS A 1 93 ? -15.433 -0.412 14.633 1.00 94.19 93 CYS A O 1
ATOM 750 N N . LYS A 1 94 ? -13.785 -1.222 13.334 1.00 93.38 94 LYS A N 1
ATOM 751 C CA . LYS A 1 94 ? -13.839 -2.583 13.875 1.00 93.38 94 LYS A CA 1
ATOM 752 C C . LYS A 1 94 ? -13.406 -2.625 15.338 1.00 93.38 94 LYS A C 1
ATOM 754 O O . LYS A 1 94 ? -14.066 -3.287 16.132 1.00 93.38 94 LYS A O 1
ATOM 759 N N . LEU A 1 95 ? -12.346 -1.898 15.693 1.00 92.75 95 LEU A N 1
ATOM 760 C CA . LEU A 1 95 ? -11.897 -1.755 17.078 1.00 92.75 95 LEU A CA 1
ATOM 761 C C . LEU A 1 95 ? -12.973 -1.095 17.938 1.00 92.75 95 LEU A C 1
ATOM 763 O O . LEU A 1 95 ? -13.338 -1.648 18.968 1.00 92.75 95 LEU A O 1
ATOM 767 N N . LEU A 1 96 ? -13.550 0.016 17.470 1.00 93.25 96 LEU A N 1
ATOM 768 C CA . LEU A 1 96 ? -14.632 0.705 18.171 1.00 93.25 96 LEU A CA 1
ATOM 769 C C . LEU A 1 96 ? -15.8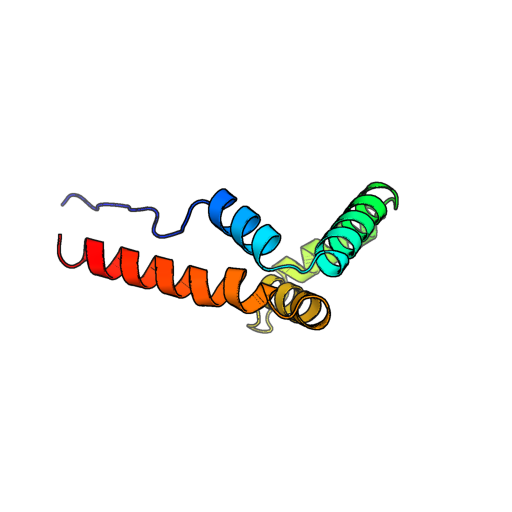16 -0.235 18.443 1.00 93.25 96 LEU A C 1
ATOM 771 O O . LEU A 1 96 ? -16.288 -0.328 19.570 1.00 93.25 96 LEU A O 1
ATOM 775 N N . GLN A 1 97 ? -16.264 -0.983 17.431 1.00 90.62 97 GLN A N 1
ATOM 776 C CA . GLN A 1 97 ? -17.350 -1.953 17.588 1.00 90.62 97 GLN A CA 1
ATOM 777 C C . GLN A 1 97 ? -17.043 -3.018 18.645 1.00 90.62 97 GLN A C 1
ATOM 779 O O . GLN A 1 97 ? -17.946 -3.404 19.372 1.00 90.62 97 GLN A O 1
ATOM 784 N N . LEU A 1 98 ? -15.794 -3.487 18.731 1.00 88.88 98 LEU A N 1
ATOM 785 C CA . LEU A 1 98 ? -15.376 -4.487 19.718 1.00 88.88 98 LEU A CA 1
ATOM 786 C C . LEU A 1 98 ? -15.216 -3.910 21.128 1.00 88.88 98 LEU A C 1
ATOM 788 O O . LEU A 1 98 ? -15.378 -4.647 22.088 1.00 88.88 98 LEU A O 1
ATOM 792 N N . THR A 1 99 ? -14.880 -2.626 21.267 1.00 86.00 99 THR A N 1
ATOM 793 C CA . THR A 1 99 ? -14.765 -1.962 22.576 1.00 86.00 99 THR A CA 1
ATOM 794 C C . THR A 1 99 ? -16.128 -1.691 23.217 1.00 86.00 99 THR A C 1
ATOM 796 O O . THR A 1 99 ? -16.229 -1.658 24.439 1.00 86.00 99 THR A O 1
ATOM 799 N N . PHE A 1 100 ? -17.168 -1.484 22.404 1.00 76.88 100 PHE A N 1
ATOM 800 C CA . PHE A 1 100 ? -18.538 -1.207 22.859 1.00 76.88 100 PHE A CA 1
ATOM 801 C C . PHE A 1 100 ? -19.477 -2.431 22.789 1.00 76.88 100 PHE A C 1
ATOM 803 O O . PHE A 1 100 ? -20.691 -2.272 22.924 1.00 76.88 100 PHE A O 1
ATOM 810 N N . LEU A 1 101 ? -18.921 -3.630 22.579 1.00 59.00 101 LEU A N 1
ATOM 811 C CA . LEU A 1 101 ? -19.583 -4.940 22.673 1.00 59.00 101 LEU A CA 1
ATOM 812 C C . LEU A 1 101 ? -19.137 -5.658 23.950 1.00 59.00 101 LEU A C 1
ATOM 814 O O . LEU A 1 101 ? -20.000 -6.333 24.554 1.00 59.00 101 LEU A O 1
#

pLDDT: mean 84.59, std 10.58, range [52.88, 95.25]

InterPro domains:
  IPR046345 TraB/PryY-like [PTHR21530] (3-98)

Radius of gyration: 17.55 Å; chains: 1; bounding box: 38×25×51 Å

Organism: NCBI:txid420275

Sequence (101 aa):
EKCVVVLGDRPVRITLVRVWQSLSWFGKCKLLLCLLWSCIVPVSSKALQEWMDSLLLNDDGVDLLTKSIADLEKYFPSLKRVIIDERDLYMSCKLLQLTFL

Foldseek 3Di:
DDDDDDDLWDDVVVLVVVLCVLDDPVRNVVVVVVVVVVVVDDDDPVNVVVVVVCQVPPPVPDHVVNVVQVVVCVSVVCNCCSPPVVRVVSSVVSVVVVVVD